Protein AF-A0A7J7KUQ4-F1 (afdb_monomer_lite)

Organism: NCBI:txid39325

Secondary structure (DSSP, 8-state):
-HHHHHHHHHHHHTS----S---HHHHHHHHHHHHHHHHT---------------------HHHHHHHHHHHHHHHHTT-TT--GGG--HHHHHHHHHHHHHTT----

Structure (mmCIF, N/CA/C/O backbone):
data_AF-A0A7J7KUQ4-F1
#
_entry.id   AF-A0A7J7KUQ4-F1
#
loop_
_atom_site.group_PDB
_atom_site.id
_atom_site.type_symbol
_atom_site.label_atom_id
_atom_site.label_alt_id
_atom_site.label_comp_id
_atom_site.label_asym_id
_atom_site.label_entity_id
_atom_site.label_seq_id
_atom_site.pdbx_PDB_ins_code
_atom_site.Cartn_x
_atom_site.Cartn_y
_atom_site.Cartn_z
_atom_site.occupancy
_atom_site.B_iso_or_equiv
_atom_site.auth_seq_id
_atom_site.auth_comp_id
_atom_site.auth_asym_id
_atom_site.auth_atom_id
_atom_site.pdbx_PDB_model_num
ATOM 1 N N . MET A 1 1 ? 1.512 36.785 20.581 1.00 55.62 1 MET A N 1
ATOM 2 C CA . MET A 1 1 ? 0.437 36.161 19.769 1.00 55.62 1 MET A CA 1
ATOM 3 C C . MET A 1 1 ? -0.108 37.073 18.660 1.00 55.62 1 MET A C 1
ATOM 5 O O . MET A 1 1 ? -0.580 36.541 17.665 1.00 55.62 1 MET A O 1
ATOM 9 N N . LEU A 1 2 ? -0.035 38.412 18.774 1.00 57.53 2 LEU A N 1
ATOM 10 C CA . LEU A 1 2 ? -0.472 39.332 17.703 1.00 57.53 2 LEU A CA 1
ATOM 11 C C . LEU A 1 2 ? 0.648 39.693 16.703 1.00 57.53 2 LEU A C 1
ATOM 13 O O . LEU A 1 2 ? 0.384 39.842 15.517 1.00 57.53 2 LEU A O 1
ATOM 17 N N . GLU A 1 3 ? 1.899 39.776 17.166 1.00 61.62 3 GLU A N 1
ATOM 18 C CA . GLU A 1 3 ? 3.062 40.134 16.330 1.00 61.62 3 GLU A CA 1
ATOM 19 C C . GLU A 1 3 ? 3.379 39.096 15.248 1.00 61.62 3 GLU A C 1
ATOM 21 O O . GLU A 1 3 ? 3.713 39.460 14.126 1.00 61.62 3 GLU A O 1
ATOM 26 N N . GLU A 1 4 ? 3.218 37.810 15.563 1.00 64.06 4 GLU A N 1
ATOM 27 C CA . GLU A 1 4 ? 3.410 36.713 14.606 1.00 64.06 4 GLU A CA 1
ATOM 28 C C . GLU A 1 4 ? 2.381 36.783 13.465 1.00 64.06 4 GLU A C 1
ATOM 30 O O . GLU A 1 4 ? 2.749 36.699 12.299 1.00 64.06 4 GLU A O 1
ATOM 35 N N . ASN A 1 5 ? 1.110 37.071 13.782 1.00 70.12 5 ASN A N 1
ATOM 36 C CA . ASN A 1 5 ? 0.073 37.296 12.768 1.00 70.12 5 ASN A CA 1
ATOM 37 C C . ASN A 1 5 ? 0.375 38.523 11.893 1.00 70.12 5 ASN A C 1
ATOM 39 O O . ASN A 1 5 ? 0.121 38.510 10.690 1.00 70.12 5 ASN A O 1
ATOM 43 N N . TYR A 1 6 ? 0.926 39.585 12.484 1.00 79.44 6 TYR A N 1
ATOM 44 C CA . TYR A 1 6 ? 1.235 40.815 11.758 1.00 79.44 6 TYR A CA 1
ATOM 45 C C . TYR A 1 6 ? 2.337 40.611 10.710 1.00 79.44 6 TYR A C 1
ATOM 47 O O . TYR A 1 6 ? 2.212 41.093 9.584 1.00 79.44 6 TYR A O 1
ATOM 55 N N . LYS A 1 7 ? 3.380 3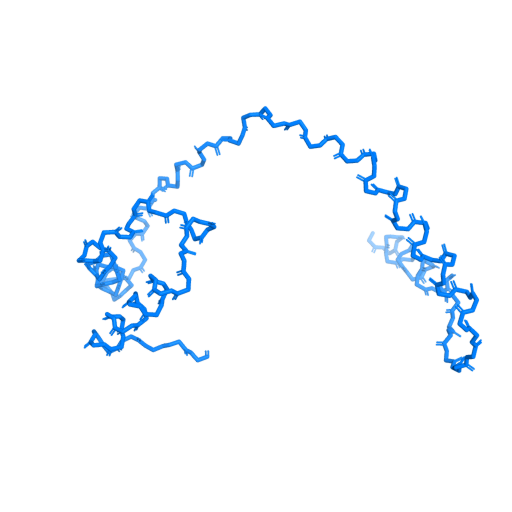9.840 11.045 1.00 73.88 7 LYS A N 1
ATOM 56 C CA . LYS A 1 7 ? 4.448 39.489 10.097 1.00 73.88 7 LYS A CA 1
ATOM 57 C C . LYS A 1 7 ? 3.907 38.696 8.912 1.00 73.88 7 LYS A C 1
ATOM 59 O O . LYS A 1 7 ? 4.208 39.042 7.776 1.00 73.88 7 LYS A O 1
ATOM 64 N N . THR A 1 8 ? 3.054 37.701 9.161 1.00 77.81 8 THR A N 1
ATOM 65 C CA . THR A 1 8 ? 2.428 36.903 8.096 1.00 77.81 8 THR A CA 1
ATOM 66 C C . THR A 1 8 ? 1.617 37.773 7.134 1.00 77.81 8 THR A C 1
ATOM 68 O O . THR A 1 8 ? 1.745 37.635 5.920 1.00 77.81 8 THR A O 1
ATOM 71 N N . VAL A 1 9 ? 0.825 38.714 7.656 1.00 77.38 9 VAL A N 1
ATOM 72 C CA . VAL A 1 9 ? 0.025 39.638 6.832 1.00 77.38 9 VAL A CA 1
ATOM 73 C C . VAL A 1 9 ? 0.913 40.576 6.011 1.00 77.38 9 VAL A C 1
ATOM 75 O O . VAL A 1 9 ? 0.628 40.812 4.837 1.00 77.38 9 VAL A O 1
ATOM 78 N N . GLN A 1 10 ? 2.012 41.062 6.591 1.00 73.81 10 GLN A N 1
ATOM 79 C CA . GLN A 1 10 ? 2.966 41.915 5.885 1.00 73.81 10 GLN A CA 1
ATOM 80 C C . GLN A 1 10 ? 3.662 41.165 4.736 1.00 73.81 10 GLN A C 1
ATOM 82 O O . GLN A 1 10 ? 3.807 41.722 3.649 1.00 73.81 10 GLN A O 1
ATOM 87 N N . THR A 1 11 ? 4.025 39.892 4.931 1.00 69.00 11 THR A N 1
ATOM 88 C CA . THR A 1 11 ? 4.594 39.044 3.868 1.00 69.00 11 THR A CA 1
ATOM 89 C C . THR A 1 11 ? 3.604 38.817 2.727 1.00 69.00 11 THR A C 1
ATOM 91 O O . THR A 1 11 ? 3.993 38.889 1.566 1.00 69.00 11 THR A O 1
ATOM 94 N N . LEU A 1 12 ? 2.324 38.597 3.040 1.00 71.00 12 LEU A N 1
ATOM 95 C CA . LEU A 1 12 ? 1.275 38.389 2.035 1.00 71.00 12 LEU A CA 1
ATOM 96 C C . LEU A 1 12 ? 0.975 39.656 1.221 1.00 71.00 12 LEU A C 1
ATOM 98 O O . LEU A 1 12 ? 0.661 39.569 0.041 1.00 71.00 12 LEU A O 1
ATOM 102 N N . GLN A 1 13 ? 1.081 40.837 1.831 1.00 68.19 13 GLN A N 1
ATOM 103 C CA . GLN A 1 13 ? 0.817 42.119 1.16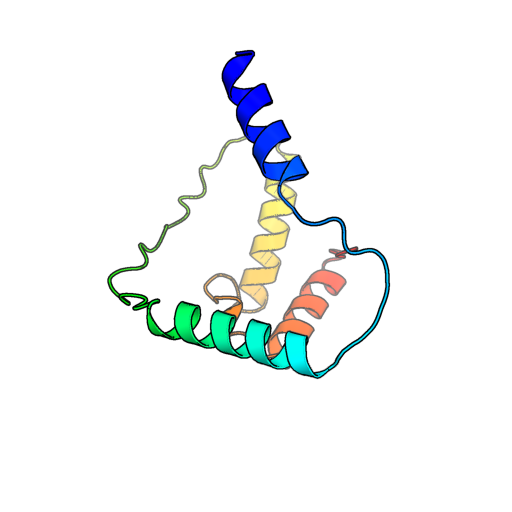4 1.00 68.19 13 GLN A CA 1
ATOM 104 C C . GLN A 1 13 ? 1.976 42.613 0.293 1.00 68.19 13 GLN A C 1
ATOM 106 O O . GLN A 1 13 ? 1.756 43.414 -0.611 1.00 68.19 13 GLN A O 1
ATOM 111 N N . LEU A 1 14 ? 3.199 42.144 0.554 1.00 58.88 14 LEU A N 1
ATOM 112 C CA . LEU A 1 14 ? 4.372 42.414 -0.282 1.00 58.88 14 LEU A CA 1
ATOM 113 C C . LEU A 1 14 ? 4.424 41.531 -1.537 1.00 58.88 14 LEU A C 1
ATOM 115 O O . LEU A 1 14 ? 5.267 41.766 -2.399 1.00 58.88 14 LEU A O 1
ATOM 119 N N . GLN A 1 15 ? 3.535 40.540 -1.662 1.00 58.25 15 GLN A N 1
ATOM 120 C CA . GLN A 1 15 ? 3.384 39.799 -2.908 1.00 58.25 15 GLN A CA 1
ATOM 121 C C . GLN A 1 15 ? 2.678 40.707 -3.923 1.00 58.25 15 GLN A C 1
ATOM 123 O O . GLN A 1 15 ? 1.550 41.137 -3.664 1.00 58.25 15 GLN A O 1
ATOM 128 N N . PRO A 1 16 ? 3.313 41.045 -5.059 1.00 48.41 16 PRO A N 1
ATOM 129 C CA . PRO A 1 16 ? 2.656 41.834 -6.080 1.00 48.41 16 PRO A CA 1
ATOM 130 C C . PRO A 1 16 ? 1.441 41.050 -6.571 1.00 48.41 16 PRO A C 1
ATOM 132 O O . PRO A 1 16 ? 1.543 39.956 -7.119 1.00 48.41 16 PRO A O 1
ATOM 135 N N . SER A 1 17 ? 0.266 41.621 -6.332 1.00 53.34 17 SER A N 1
ATOM 136 C CA . SER A 1 17 ? -1.004 41.172 -6.876 1.00 53.34 17 SER A CA 1
ATOM 137 C C . SER A 1 17 ? -0.954 41.261 -8.401 1.00 53.34 17 SER A C 1
ATOM 139 O O . SER A 1 17 ? -1.294 42.296 -8.972 1.00 53.34 17 SER A O 1
ATOM 141 N N . GLN A 1 18 ? -0.526 40.191 -9.062 1.00 42.78 18 GLN A N 1
ATOM 142 C CA . GLN A 1 18 ? -0.613 40.057 -10.511 1.00 42.78 18 GLN A CA 1
ATOM 143 C C . GLN A 1 18 ? -1.867 39.268 -10.866 1.00 42.78 18 GLN A C 1
ATOM 145 O O . GLN A 1 18 ? -1.872 38.066 -11.107 1.00 42.78 18 GLN A O 1
ATOM 150 N N . ASN A 1 19 ? -2.971 40.009 -10.887 1.00 51.72 19 ASN A N 1
ATOM 151 C CA . ASN A 1 19 ? -3.945 39.799 -11.939 1.00 51.72 19 ASN A CA 1
ATOM 152 C C . ASN A 1 19 ? -3.381 40.451 -13.217 1.00 51.72 19 ASN A C 1
ATOM 154 O O . ASN A 1 19 ? -2.725 41.488 -13.130 1.00 51.72 19 ASN A O 1
ATOM 158 N N . VAL A 1 20 ? -3.743 39.887 -14.370 1.00 40.31 20 VAL A N 1
ATOM 159 C CA . VAL A 1 20 ? -3.478 40.329 -15.753 1.00 40.31 20 VAL A CA 1
ATOM 160 C C . VAL A 1 20 ? -2.201 39.778 -16.422 1.00 40.31 20 VAL A C 1
ATOM 162 O O . VAL A 1 20 ? -1.095 40.267 -16.251 1.00 40.31 20 VAL A O 1
ATOM 165 N N . ILE A 1 21 ? -2.452 38.760 -17.251 1.00 52.38 21 ILE A N 1
ATOM 166 C CA . ILE A 1 21 ? -1.769 38.324 -18.482 1.00 52.38 21 ILE A CA 1
ATOM 167 C C . ILE A 1 21 ? -0.838 39.391 -19.093 1.00 52.38 21 ILE A C 1
ATOM 169 O O . ILE A 1 21 ? -1.327 40.478 -19.400 1.00 52.38 21 ILE A O 1
ATOM 173 N N . SER A 1 22 ? 0.426 39.036 -19.374 1.00 51.53 22 SER A N 1
ATOM 174 C CA . SER A 1 22 ? 1.194 39.264 -20.631 1.00 51.53 22 SER A CA 1
ATOM 175 C C . SER A 1 22 ? 2.705 39.289 -20.350 1.00 51.53 22 SER A C 1
ATOM 177 O O . SER A 1 22 ? 3.150 40.189 -19.654 1.00 51.53 22 SER A O 1
ATOM 179 N N . ASP A 1 23 ? 3.439 38.309 -20.894 1.00 47.62 23 ASP A N 1
ATOM 180 C CA . ASP A 1 23 ? 4.793 38.399 -21.491 1.00 47.62 23 ASP A CA 1
ATOM 181 C C . ASP A 1 23 ? 5.610 37.110 -21.253 1.00 47.62 23 ASP A C 1
ATOM 183 O O . ASP A 1 23 ? 6.127 36.843 -20.172 1.00 47.62 23 ASP A O 1
ATOM 187 N N . ASP A 1 24 ? 5.760 36.305 -22.315 1.00 55.81 24 ASP A N 1
ATOM 188 C CA . ASP A 1 24 ? 6.548 35.053 -22.362 1.00 55.81 24 ASP A CA 1
ATOM 189 C C . ASP A 1 24 ? 8.025 35.232 -21.946 1.00 55.81 24 ASP A C 1
ATOM 191 O O . ASP A 1 24 ? 8.715 34.261 -21.634 1.00 55.81 24 ASP A O 1
ATOM 195 N N . ALA A 1 25 ? 8.529 36.469 -21.943 1.00 56.91 25 ALA A N 1
ATOM 196 C CA . ALA A 1 25 ? 9.903 36.786 -21.571 1.00 56.91 25 ALA A CA 1
ATOM 197 C C . ALA A 1 25 ? 10.157 36.683 -20.055 1.00 56.91 25 ALA A C 1
ATOM 199 O O . ALA A 1 25 ? 11.259 36.302 -19.656 1.00 56.91 25 ALA A O 1
ATOM 200 N N . ASP A 1 26 ? 9.148 36.951 -19.221 1.00 55.91 26 ASP A N 1
ATOM 201 C CA . ASP A 1 26 ? 9.297 36.930 -17.760 1.00 55.91 26 ASP A CA 1
ATOM 202 C C . ASP A 1 26 ? 9.210 35.504 -17.192 1.00 55.91 26 ASP A C 1
ATOM 204 O O . ASP A 1 26 ? 9.909 35.165 -16.236 1.00 55.91 26 ASP A O 1
ATOM 208 N N . MET A 1 27 ? 8.461 34.613 -17.854 1.00 61.28 27 MET A N 1
ATOM 209 C CA . MET A 1 27 ? 8.377 33.200 -17.465 1.00 61.28 27 MET A CA 1
ATOM 210 C C . MET A 1 27 ? 9.721 32.472 -17.668 1.00 61.28 27 MET A C 1
ATOM 212 O O . MET A 1 27 ? 10.092 31.601 -16.882 1.00 61.28 27 MET A O 1
ATOM 216 N N . ALA A 1 28 ? 10.498 32.856 -18.688 1.00 59.62 28 ALA A N 1
ATOM 217 C CA . ALA A 1 28 ? 11.823 32.288 -18.939 1.00 59.62 28 ALA A CA 1
ATOM 218 C C . ALA A 1 28 ? 12.850 32.682 -17.860 1.00 59.62 28 ALA A C 1
ATOM 220 O O . ALA A 1 28 ? 13.691 31.861 -17.485 1.00 59.62 28 ALA A O 1
ATOM 221 N N . ALA A 1 29 ? 12.766 33.909 -17.336 1.00 62.50 29 ALA A N 1
ATOM 222 C CA . ALA A 1 29 ? 13.619 34.368 -16.240 1.00 62.50 29 ALA A CA 1
ATOM 223 C C . ALA A 1 29 ? 13.274 33.665 -14.915 1.00 62.50 29 ALA A C 1
ATOM 225 O O . ALA A 1 29 ? 14.173 33.306 -14.153 1.00 62.50 29 ALA A O 1
ATOM 226 N N . GLU A 1 30 ? 11.990 33.392 -14.671 1.00 60.47 30 GLU A N 1
ATOM 227 C CA . GLU A 1 30 ? 11.531 32.657 -13.487 1.00 60.47 30 GLU A CA 1
ATOM 228 C C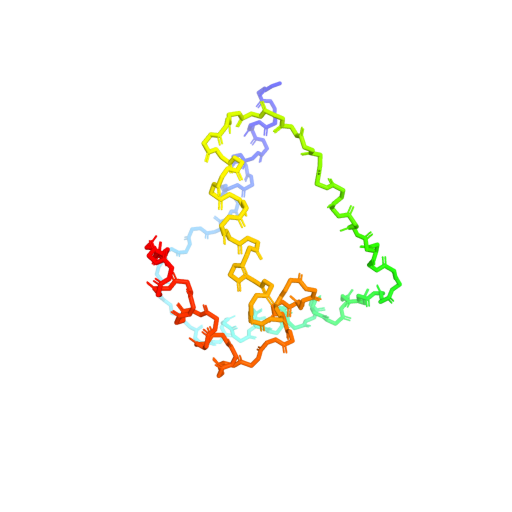 . GLU A 1 30 ? 11.916 31.163 -13.539 1.00 60.47 30 GLU A C 1
ATOM 230 O O . GLU A 1 30 ? 12.377 30.605 -12.542 1.00 60.47 30 GLU A O 1
ATOM 235 N N . ILE A 1 31 ? 11.846 30.523 -14.715 1.00 64.06 31 ILE A N 1
ATOM 236 C CA . ILE A 1 31 ? 12.322 29.139 -14.917 1.00 64.06 31 ILE A CA 1
ATOM 237 C C . ILE A 1 31 ? 13.844 29.036 -14.727 1.00 64.06 31 ILE A C 1
ATOM 239 O O . ILE A 1 31 ? 14.322 28.068 -14.132 1.00 64.06 31 ILE A O 1
ATOM 243 N N . ALA A 1 32 ? 14.612 30.026 -15.193 1.00 66.88 32 ALA A N 1
ATOM 244 C CA . ALA A 1 32 ? 16.060 30.059 -14.991 1.00 66.88 32 ALA A CA 1
ATOM 245 C C . ALA A 1 32 ? 16.432 30.197 -13.501 1.00 66.88 32 ALA A C 1
ATOM 247 O O . ALA A 1 32 ? 17.328 29.496 -13.031 1.00 66.88 32 ALA A O 1
ATOM 248 N N . ALA A 1 33 ? 15.696 31.018 -12.744 1.00 65.31 33 ALA A N 1
ATOM 249 C CA . ALA A 1 33 ? 15.885 31.161 -11.298 1.00 65.31 33 ALA A CA 1
ATOM 250 C C . ALA A 1 33 ? 15.549 29.872 -10.520 1.00 65.31 33 ALA A C 1
ATOM 252 O O . ALA A 1 33 ? 16.218 29.543 -9.541 1.00 65.31 33 ALA A O 1
ATOM 253 N N . LEU A 1 34 ? 14.554 29.097 -10.969 1.00 61.31 34 LEU A N 1
ATOM 254 C CA . LEU A 1 34 ? 14.254 27.778 -10.395 1.00 61.31 34 LEU A CA 1
ATOM 255 C C . LEU A 1 34 ? 15.356 26.740 -10.687 1.00 61.31 34 LEU A C 1
ATOM 257 O O . LEU A 1 34 ? 15.577 25.844 -9.871 1.00 61.31 34 LEU A O 1
ATOM 261 N N . GLY A 1 35 ? 16.067 26.875 -11.812 1.00 61.00 35 GLY A N 1
ATOM 262 C CA . GLY A 1 35 ? 17.209 26.029 -12.174 1.00 61.00 35 GLY A CA 1
ATOM 263 C C . GLY A 1 35 ? 18.412 26.189 -11.239 1.00 61.00 35 GLY A C 1
ATOM 264 O O . GLY A 1 35 ? 18.987 25.185 -10.825 1.00 61.00 35 GLY A O 1
ATOM 265 N N . GLU A 1 36 ? 18.740 27.420 -10.832 1.00 60.91 36 GLU A N 1
ATOM 266 C CA . GLU A 1 36 ? 19.829 27.685 -9.869 1.00 60.91 36 GLU A CA 1
ATOM 267 C C . GLU A 1 36 ? 19.532 27.129 -8.464 1.00 60.91 36 GLU A C 1
ATOM 269 O O . GLU A 1 36 ? 20.439 26.682 -7.763 1.00 60.91 36 GLU A O 1
ATOM 274 N N . ILE A 1 37 ? 18.263 27.099 -8.042 1.00 59.91 37 ILE A N 1
ATOM 275 C CA . ILE A 1 37 ? 17.876 26.528 -6.738 1.00 59.91 37 ILE A CA 1
ATOM 276 C C . ILE A 1 37 ? 18.053 24.999 -6.729 1.00 59.91 37 ILE A C 1
ATOM 278 O O . ILE A 1 37 ? 18.348 24.422 -5.681 1.00 59.91 37 ILE A O 1
ATOM 282 N N . MET A 1 38 ? 17.909 24.338 -7.882 1.00 55.78 38 MET A N 1
ATOM 283 C CA . MET A 1 38 ? 18.064 22.886 -8.005 1.00 55.78 38 MET A CA 1
ATOM 284 C C . MET A 1 38 ? 19.532 22.436 -7.955 1.00 55.78 38 MET A C 1
ATOM 286 O O . MET A 1 38 ? 19.804 21.339 -7.475 1.00 55.78 38 MET A O 1
ATOM 290 N N . GLU A 1 39 ? 20.471 23.270 -8.409 1.00 56.28 39 GLU A N 1
ATOM 291 C CA . GLU A 1 39 ? 21.907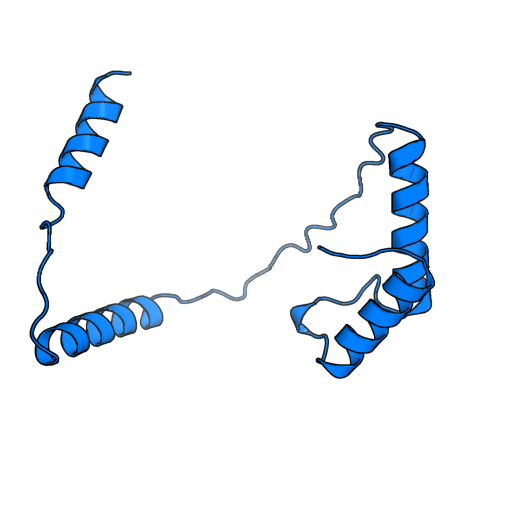 22.946 -8.424 1.00 56.28 39 GLU A CA 1
ATOM 292 C C . GLU A 1 39 ? 22.549 23.000 -7.024 1.00 56.28 39 GLU A C 1
ATOM 294 O O . GLU A 1 39 ? 23.523 22.302 -6.768 1.00 56.28 39 GLU A O 1
ATOM 299 N N . ASN A 1 40 ? 21.954 23.738 -6.080 1.00 53.97 40 ASN A N 1
ATOM 300 C CA . ASN A 1 40 ? 22.427 23.825 -4.690 1.00 53.97 40 ASN A CA 1
ATOM 301 C C . ASN A 1 40 ? 21.786 22.792 -3.748 1.00 53.97 40 ASN A C 1
ATOM 303 O O . ASN A 1 40 ? 22.017 22.829 -2.537 1.00 53.97 40 ASN A O 1
ATOM 307 N N . LEU A 1 41 ? 20.964 21.884 -4.278 1.00 54.91 41 LEU A N 1
ATOM 308 C CA . LEU A 1 41 ? 20.407 20.773 -3.520 1.00 54.91 41 LEU A CA 1
ATOM 309 C C . LEU A 1 41 ? 21.330 19.557 -3.678 1.00 54.91 41 LEU A C 1
ATOM 311 O O . LEU A 1 41 ? 20.961 18.555 -4.291 1.00 54.91 41 LEU A O 1
ATOM 315 N N . ASP A 1 42 ? 22.537 19.662 -3.114 1.00 58.25 42 ASP A N 1
ATOM 316 C CA . ASP A 1 42 ? 23.356 18.499 -2.763 1.00 58.25 42 ASP A CA 1
ATOM 317 C C . ASP A 1 42 ? 22.552 17.679 -1.744 1.00 58.25 42 ASP A C 1
ATOM 319 O O . ASP A 1 42 ? 22.626 17.869 -0.528 1.00 58.25 42 ASP A O 1
ATOM 323 N N . ILE A 1 43 ? 21.681 16.813 -2.265 1.00 61.38 43 ILE A N 1
ATOM 324 C CA . ILE A 1 43 ? 21.043 15.749 -1.503 1.00 61.38 43 ILE A CA 1
ATOM 325 C C . ILE A 1 43 ? 22.164 14.761 -1.210 1.00 61.38 43 ILE A C 1
ATOM 327 O O . ILE A 1 43 ? 22.433 13.855 -1.997 1.00 61.38 43 ILE A O 1
ATOM 331 N N . ASP A 1 44 ? 22.836 15.007 -0.092 1.00 53.47 44 ASP A N 1
ATOM 332 C CA . ASP A 1 44 ? 23.739 14.071 0.552 1.00 53.47 44 ASP A CA 1
ATOM 333 C C . ASP A 1 44 ? 22.965 12.760 0.761 1.00 53.47 44 ASP A C 1
ATOM 335 O O . ASP A 1 44 ? 22.009 12.692 1.539 1.00 53.47 44 ASP A O 1
ATOM 339 N N . ASP A 1 45 ? 23.303 11.740 -0.030 1.00 60.50 45 ASP A N 1
ATOM 340 C CA . ASP A 1 45 ? 22.724 10.389 0.009 1.00 60.50 45 ASP A CA 1
ATOM 341 C C . ASP A 1 45 ? 23.322 9.595 1.183 1.00 60.50 45 ASP A C 1
ATOM 343 O O . ASP A 1 45 ? 23.676 8.424 1.064 1.00 60.50 45 ASP A O 1
ATOM 347 N N . GLU A 1 46 ? 23.475 10.255 2.328 1.00 60.00 46 GLU A N 1
ATOM 348 C CA . GLU A 1 46 ? 23.957 9.667 3.569 1.00 60.00 46 GLU A CA 1
ATOM 349 C C . GLU A 1 46 ? 22.729 9.347 4.430 1.00 60.00 46 GLU A C 1
ATOM 351 O O . GLU A 1 46 ? 22.038 10.216 4.961 1.00 60.00 46 GLU A O 1
ATOM 356 N N . GLU A 1 47 ? 22.436 8.048 4.491 1.00 60.31 47 GLU A N 1
ATOM 357 C CA . GLU A 1 47 ? 21.565 7.406 5.474 1.00 60.31 47 GLU A CA 1
ATOM 358 C C . GLU A 1 47 ? 20.153 7.992 5.576 1.00 60.31 47 GLU A C 1
ATOM 360 O O . GLU A 1 47 ? 19.740 8.606 6.560 1.00 60.31 47 GLU A O 1
ATOM 365 N N . ARG A 1 48 ? 19.312 7.633 4.596 1.00 59.81 48 ARG A N 1
ATOM 366 C CA . ARG A 1 48 ? 17.898 7.439 4.924 1.00 59.81 48 ARG A CA 1
ATOM 367 C C . ARG A 1 48 ? 17.826 6.324 5.951 1.00 59.81 48 ARG A C 1
ATOM 369 O O . ARG A 1 48 ? 17.825 5.149 5.569 1.00 59.81 48 ARG A O 1
ATOM 376 N N . ASP A 1 49 ? 17.748 6.720 7.217 1.00 53.94 49 ASP A N 1
ATOM 377 C CA . ASP A 1 49 ? 17.238 5.898 8.298 1.00 53.94 49 ASP A CA 1
ATOM 378 C C . ASP A 1 49 ? 16.107 5.057 7.712 1.00 53.94 49 ASP A C 1
ATOM 380 O O . ASP A 1 49 ? 15.086 5.569 7.229 1.00 53.94 49 ASP A O 1
ATOM 384 N N . ASN A 1 50 ? 16.329 3.743 7.678 1.00 57.91 50 ASN A N 1
ATOM 385 C CA . ASN A 1 50 ? 15.227 2.811 7.672 1.00 57.91 50 ASN A CA 1
ATOM 386 C C . ASN A 1 50 ? 14.458 3.161 8.940 1.00 57.91 50 ASN A C 1
ATOM 388 O O . ASN A 1 50 ? 14.765 2.646 10.011 1.00 57.91 50 ASN A O 1
ATOM 392 N N . VAL A 1 51 ? 13.486 4.065 8.815 1.00 57.47 51 VAL A N 1
ATOM 393 C CA . VAL A 1 51 ? 12.372 4.153 9.740 1.00 57.47 51 VAL A CA 1
ATOM 394 C C . VAL A 1 51 ? 11.664 2.822 9.551 1.00 57.47 51 VAL A C 1
ATOM 396 O O . VAL A 1 51 ? 10.741 2.682 8.746 1.00 57.47 51 VAL A O 1
ATOM 399 N N . ASP A 1 52 ? 12.221 1.809 10.210 1.00 55.75 52 ASP A N 1
ATOM 400 C CA . ASP A 1 52 ? 11.520 0.630 10.639 1.00 55.75 52 ASP A CA 1
ATOM 401 C C . ASP A 1 52 ? 10.337 1.203 11.400 1.00 55.75 52 ASP A C 1
ATOM 403 O O . ASP A 1 52 ? 10.457 1.689 12.524 1.00 55.75 52 ASP A O 1
ATOM 407 N N . MET A 1 53 ? 9.222 1.347 10.686 1.00 56.97 53 MET A N 1
ATOM 408 C CA . MET A 1 53 ? 7.955 1.669 11.300 1.00 56.97 53 MET A CA 1
ATOM 409 C C . MET A 1 53 ? 7.634 0.438 12.131 1.00 56.97 53 MET A C 1
ATOM 411 O O . MET A 1 53 ? 6.908 -0.442 11.665 1.00 56.97 53 MET A O 1
ATOM 415 N N . GLU A 1 54 ? 8.217 0.364 13.332 1.00 56.59 54 GLU A N 1
ATOM 416 C CA . GLU A 1 54 ? 7.753 -0.505 14.393 1.00 56.59 54 GLU A CA 1
ATOM 417 C C . GLU A 1 54 ? 6.269 -0.204 14.494 1.00 56.59 54 GLU A C 1
ATOM 419 O O . GLU A 1 54 ? 5.838 0.885 14.884 1.00 56.59 54 GLU A O 1
ATOM 424 N N . VAL A 1 55 ? 5.477 -1.133 13.969 1.00 62.88 55 VAL A N 1
ATOM 425 C CA . VAL A 1 55 ? 4.037 -0.993 13.932 1.00 62.88 55 VAL A CA 1
ATOM 426 C C . VAL A 1 55 ? 3.615 -1.177 15.376 1.00 62.88 55 VAL A C 1
ATOM 428 O O . VAL A 1 55 ? 3.350 -2.303 15.793 1.00 62.88 55 VAL A O 1
ATOM 431 N N . GLU A 1 56 ? 3.621 -0.092 16.153 1.00 54.84 56 GLU A N 1
ATOM 432 C CA . GLU A 1 56 ? 3.044 -0.097 17.484 1.00 54.84 56 GLU A CA 1
ATOM 433 C C . GLU A 1 56 ? 1.632 -0.651 17.316 1.00 54.84 56 GLU A C 1
ATOM 435 O O . GLU A 1 56 ? 0.780 -0.069 16.631 1.00 54.84 56 GLU A O 1
ATOM 440 N N . ASP A 1 57 ? 1.414 -1.841 17.876 1.00 56.59 57 ASP A N 1
ATOM 441 C CA . ASP A 1 57 ? 0.120 -2.506 17.939 1.00 56.59 57 ASP A CA 1
ATOM 442 C C . ASP A 1 57 ? -0.720 -1.754 18.976 1.00 56.59 57 ASP A C 1
ATOM 444 O O . ASP A 1 57 ? -1.070 -2.247 20.048 1.00 56.59 57 ASP A O 1
ATOM 448 N N . THR A 1 58 ? -0.977 -0.477 18.684 1.00 54.22 58 THR A N 1
ATOM 449 C CA . THR A 1 58 ? -1.954 0.330 19.385 1.00 54.22 58 THR A CA 1
ATOM 450 C C . THR A 1 58 ? -3.286 -0.329 19.081 1.00 54.22 58 THR A C 1
ATOM 452 O O . THR A 1 58 ? -3.834 -0.252 17.981 1.00 54.22 58 THR A O 1
ATOM 455 N N . ASN A 1 59 ? -3.746 -1.089 20.070 1.00 52.25 59 ASN A N 1
ATOM 456 C CA . ASN A 1 59 ? -5.004 -1.817 20.145 1.00 52.25 59 ASN A CA 1
ATOM 457 C C . ASN A 1 59 ? -6.212 -0.854 20.099 1.00 52.25 59 ASN A C 1
ATOM 459 O O . ASN A 1 59 ? -7.080 -0.849 20.970 1.00 52.25 59 ASN A O 1
ATOM 463 N N . GLU A 1 60 ? -6.268 0.010 19.090 1.00 53.62 60 GLU A N 1
ATOM 464 C CA . GLU A 1 60 ? -7.354 0.935 18.824 1.00 53.62 60 GLU A CA 1
ATOM 465 C C . GLU A 1 60 ? -8.355 0.274 17.877 1.00 53.62 60 GLU A C 1
ATOM 467 O O . GLU A 1 60 ? -8.437 0.553 16.680 1.00 53.62 60 GLU A O 1
ATOM 472 N N . GLY A 1 61 ? -9.154 -0.619 18.455 1.00 52.03 61 GLY A N 1
ATOM 473 C CA . GLY A 1 61 ? -10.358 -1.148 17.831 1.00 52.03 61 GLY A CA 1
ATOM 474 C C . GLY A 1 61 ? -10.117 -2.421 17.028 1.00 52.03 61 GLY A C 1
ATOM 475 O O . GLY A 1 61 ? -9.542 -2.412 15.942 1.00 52.03 61 GLY A O 1
ATOM 476 N N . LEU A 1 62 ? -10.684 -3.519 17.527 1.00 53.66 62 LEU A N 1
ATOM 477 C CA . LEU A 1 62 ? -10.732 -4.841 16.892 1.00 53.66 62 LEU A CA 1
ATOM 478 C C . LEU A 1 62 ? -11.092 -4.788 15.388 1.00 53.66 62 LEU A C 1
ATOM 480 O O . LEU A 1 62 ? -10.564 -5.567 14.604 1.00 53.66 62 LEU A O 1
ATOM 484 N N . GLY A 1 63 ? -11.918 -3.824 14.958 1.00 58.47 63 GLY A N 1
ATOM 485 C CA . GLY A 1 63 ? -12.266 -3.616 13.545 1.00 58.47 63 GLY A CA 1
ATOM 486 C C . GLY A 1 63 ? -11.139 -3.050 12.666 1.00 58.47 63 GLY A C 1
ATOM 487 O O . GLY A 1 63 ? -11.027 -3.444 11.505 1.00 58.47 63 GLY A O 1
ATOM 488 N N . LYS A 1 64 ? -10.267 -2.179 13.199 1.00 61.97 64 LYS A N 1
ATOM 489 C CA . LYS A 1 64 ? -9.083 -1.689 12.466 1.00 61.97 64 LYS A CA 1
ATOM 490 C C . LYS A 1 64 ? -8.026 -2.787 12.344 1.00 61.97 64 LYS A C 1
ATOM 492 O O . LYS A 1 64 ? -7.371 -2.879 11.309 1.00 61.97 64 LYS A O 1
ATOM 497 N N . SER A 1 65 ? -7.907 -3.653 13.355 1.00 77.62 65 SER A N 1
ATOM 498 C CA . SER A 1 65 ? -6.977 -4.791 13.340 1.00 77.62 65 SER A CA 1
ATOM 499 C C . SER A 1 65 ? -7.341 -5.820 12.263 1.00 77.62 65 SER A C 1
ATOM 501 O O . SER A 1 65 ? -6.479 -6.206 11.478 1.00 77.62 65 SER A O 1
ATOM 503 N N . GLU A 1 66 ? -8.616 -6.208 12.136 1.00 85.94 66 GLU A N 1
ATOM 504 C CA . GLU A 1 66 ? -9.045 -7.167 11.100 1.00 85.94 66 GLU A CA 1
ATOM 505 C C . GLU A 1 66 ? -8.898 -6.605 9.678 1.00 85.94 66 GLU A C 1
ATOM 507 O O . GLU A 1 66 ? -8.416 -7.293 8.775 1.00 85.94 66 GLU A O 1
ATOM 512 N N . PHE A 1 67 ? -9.234 -5.328 9.474 1.00 90.19 67 PHE A N 1
ATOM 513 C CA . PHE A 1 67 ? -9.018 -4.668 8.186 1.00 90.19 67 PHE A CA 1
ATOM 514 C C . PHE A 1 67 ? -7.525 -4.562 7.839 1.00 90.19 67 PHE A C 1
ATOM 516 O O . PHE A 1 67 ? -7.124 -4.878 6.718 1.00 90.19 67 PHE A O 1
ATOM 523 N N . LYS A 1 68 ? -6.681 -4.212 8.819 1.00 91.44 68 LYS A N 1
ATOM 524 C CA . LYS A 1 68 ? -5.218 -4.192 8.673 1.00 91.44 68 LYS A CA 1
ATOM 525 C C . LYS A 1 68 ? -4.671 -5.575 8.316 1.00 91.44 68 LYS A C 1
ATOM 527 O O . LYS A 1 68 ? -3.897 -5.688 7.369 1.00 91.44 68 LYS A O 1
ATOM 532 N N . LYS A 1 69 ? -5.110 -6.636 9.002 1.00 91.94 69 LYS A N 1
ATOM 533 C CA . LYS A 1 69 ? -4.732 -8.024 8.676 1.00 91.94 69 LYS A CA 1
ATOM 534 C C . LYS A 1 69 ? -5.121 -8.393 7.248 1.00 91.94 69 LYS A C 1
ATOM 536 O O . LYS A 1 69 ? -4.323 -9.015 6.551 1.00 91.94 69 LYS A O 1
ATOM 541 N N . LYS A 1 70 ? -6.306 -7.976 6.793 1.00 93.88 70 LYS A N 1
ATOM 542 C CA . LYS A 1 70 ? -6.763 -8.201 5.417 1.00 93.88 70 LYS A CA 1
ATOM 543 C C . LYS A 1 70 ? -5.865 -7.499 4.395 1.00 93.88 70 LYS A C 1
ATOM 545 O O . LYS A 1 70 ? -5.442 -8.140 3.438 1.00 93.88 70 LYS A O 1
ATOM 550 N N . ILE A 1 71 ? -5.519 -6.230 4.620 1.00 93.62 71 ILE A N 1
ATOM 551 C CA . ILE A 1 71 ? -4.588 -5.484 3.754 1.00 93.62 71 ILE A CA 1
ATOM 552 C C . ILE A 1 71 ? -3.219 -6.169 3.707 1.00 93.62 71 ILE A C 1
ATOM 554 O O . ILE A 1 71 ? -2.696 -6.418 2.623 1.00 93.62 71 ILE A O 1
ATOM 558 N N . ILE A 1 72 ? -2.656 -6.514 4.869 1.00 93.38 72 ILE A N 1
ATOM 559 C CA . ILE A 1 72 ? -1.358 -7.200 4.953 1.00 93.38 72 ILE A CA 1
ATOM 560 C C . ILE A 1 72 ? -1.419 -8.556 4.237 1.00 93.38 72 ILE A C 1
ATOM 562 O O . ILE A 1 72 ? -0.482 -8.917 3.533 1.00 93.38 72 ILE A O 1
ATOM 566 N N . GLY A 1 73 ? -2.528 -9.289 4.356 1.00 94.88 73 GLY A N 1
ATOM 567 C CA . GLY A 1 73 ? -2.748 -10.543 3.634 1.00 94.88 73 GLY A CA 1
ATOM 568 C C . GLY A 1 73 ? -2.684 -10.373 2.114 1.00 94.88 73 GLY A C 1
ATOM 569 O O . GLY A 1 73 ? -1.982 -11.131 1.446 1.00 94.88 73 GLY A O 1
ATOM 570 N N . VAL A 1 74 ? -3.342 -9.341 1.578 1.00 95.44 74 VAL A N 1
ATOM 571 C CA . VAL A 1 74 ? -3.304 -9.015 0.141 1.00 95.44 74 VAL A CA 1
ATOM 572 C C . VAL A 1 74 ? -1.887 -8.638 -0.307 1.00 95.44 74 VAL A C 1
ATOM 574 O O . VAL A 1 74 ? -1.407 -9.125 -1.333 1.00 95.44 74 VAL A O 1
ATOM 577 N N . LEU A 1 75 ? -1.176 -7.826 0.482 1.00 94.75 75 LEU A N 1
ATOM 578 C CA . LEU A 1 75 ? 0.207 -7.439 0.184 1.00 94.75 75 LEU A CA 1
ATOM 579 C C . LEU A 1 75 ? 1.167 -8.635 0.208 1.00 94.75 75 LEU A C 1
ATOM 581 O O . LEU A 1 75 ? 2.052 -8.719 -0.642 1.00 94.75 75 LEU A O 1
ATOM 585 N N . LYS A 1 76 ? 0.975 -9.582 1.133 1.00 94.25 76 LYS A N 1
ATOM 586 C CA . LYS A 1 76 ? 1.751 -10.829 1.205 1.00 94.25 76 LYS A CA 1
ATOM 587 C C . LYS A 1 76 ? 1.489 -11.738 0.010 1.00 94.25 76 LYS A C 1
ATOM 589 O O . LYS A 1 76 ? 2.436 -12.267 -0.563 1.00 94.25 76 LYS A O 1
ATOM 594 N N . GLN A 1 77 ? 0.229 -11.883 -0.402 1.00 92.38 77 GLN A N 1
ATOM 595 C CA . GLN A 1 77 ? -0.149 -12.692 -1.566 1.00 92.38 77 GLN A CA 1
ATOM 596 C C . GLN A 1 77 ? 0.529 -12.209 -2.857 1.00 92.38 77 GLN A C 1
ATOM 598 O O . GLN A 1 77 ? 0.914 -13.025 -3.692 1.00 92.38 77 GLN A O 1
ATOM 603 N N . GLY A 1 78 ? 0.679 -10.893 -3.020 1.00 88.38 78 GLY A N 1
ATOM 604 C CA . GLY A 1 78 ? 1.339 -10.302 -4.184 1.00 88.38 78 GLY A CA 1
ATOM 605 C C . GLY A 1 78 ? 2.856 -10.114 -4.055 1.00 88.38 78 GLY A C 1
ATOM 606 O O . GLY A 1 78 ? 3.457 -9.567 -4.977 1.00 88.38 78 GLY A O 1
ATOM 607 N N . ASP A 1 79 ? 3.478 -10.536 -2.946 1.00 92.75 79 ASP A N 1
ATOM 608 C CA . ASP A 1 79 ? 4.890 -10.256 -2.632 1.00 92.75 79 ASP A CA 1
ATOM 609 C C . ASP A 1 79 ? 5.215 -8.746 -2.698 1.00 92.75 79 ASP A C 1
ATOM 611 O O . ASP A 1 79 ? 6.175 -8.305 -3.332 1.00 92.75 79 ASP A O 1
ATOM 615 N N . PHE A 1 80 ? 4.356 -7.922 -2.093 1.00 93.69 80 PHE A N 1
ATOM 616 C CA . PHE A 1 80 ? 4.474 -6.460 -2.072 1.00 93.69 80 PHE A CA 1
ATOM 617 C C . PHE A 1 80 ? 4.754 -5.883 -0.682 1.00 93.69 80 PHE A C 1
ATOM 619 O O . PHE A 1 80 ? 5.068 -4.702 -0.586 1.00 93.69 80 PHE A O 1
ATOM 626 N N . GLU A 1 81 ? 4.688 -6.693 0.379 1.00 90.00 81 GLU A N 1
ATOM 627 C CA . GLU A 1 81 ? 4.886 -6.249 1.770 1.00 90.00 81 GLU A CA 1
ATOM 628 C C . GLU A 1 81 ? 6.229 -5.528 1.981 1.00 90.00 81 GLU A C 1
ATOM 630 O O . GLU A 1 81 ? 6.267 -4.470 2.599 1.00 90.00 81 GLU A O 1
ATOM 635 N N . GLY A 1 82 ? 7.321 -6.055 1.417 1.00 89.31 82 GLY A N 1
ATOM 636 C CA . GLY A 1 82 ? 8.659 -5.457 1.518 1.00 89.31 82 GLY A CA 1
ATOM 637 C C . GLY A 1 82 ? 9.042 -4.529 0.359 1.00 89.31 82 GLY A C 1
ATOM 638 O O . GLY A 1 82 ? 10.190 -4.086 0.282 1.00 89.31 82 GLY A O 1
ATOM 639 N N . LYS A 1 83 ? 8.136 -4.262 -0.592 1.00 92.06 83 LYS A N 1
ATOM 640 C CA . LYS A 1 83 ? 8.467 -3.500 -1.807 1.00 92.06 83 LYS A CA 1
ATOM 641 C C . LYS A 1 83 ? 8.158 -2.021 -1.625 1.00 92.06 83 LYS A C 1
ATOM 643 O O . LYS A 1 83 ? 7.043 -1.631 -1.304 1.00 92.06 83 LYS A O 1
ATOM 648 N N . ARG A 1 84 ? 9.146 -1.172 -1.921 1.00 91.75 84 ARG A N 1
ATOM 649 C CA . ARG A 1 84 ? 8.939 0.280 -2.006 1.00 91.75 84 ARG A CA 1
ATOM 650 C C . ARG A 1 84 ? 8.145 0.614 -3.271 1.00 91.75 84 ARG A C 1
ATOM 652 O O . ARG A 1 84 ? 8.479 0.133 -4.355 1.00 91.75 84 ARG A O 1
ATOM 659 N N . SER A 1 85 ? 7.152 1.495 -3.150 1.00 89.44 85 SER A N 1
ATOM 660 C CA . SER A 1 85 ? 6.331 1.976 -4.276 1.00 89.44 85 SER A CA 1
ATOM 661 C C . SER A 1 85 ? 7.158 2.547 -5.429 1.00 89.44 85 SER A C 1
ATOM 663 O O . SER A 1 85 ? 6.827 2.325 -6.587 1.00 89.44 85 SER A O 1
ATOM 665 N N . SER A 1 86 ? 8.292 3.188 -5.133 1.00 91.62 86 SER A N 1
ATOM 666 C CA . SER A 1 86 ? 9.214 3.740 -6.135 1.00 91.62 86 SER A CA 1
ATOM 667 C C . SER A 1 86 ? 9.895 2.696 -7.025 1.00 91.62 86 SER A C 1
ATOM 669 O O . SER A 1 86 ? 10.458 3.046 -8.060 1.00 91.62 86 SER A O 1
ATOM 671 N N . LYS A 1 87 ? 9.876 1.416 -6.637 1.00 92.12 87 LYS A N 1
ATOM 672 C CA . LYS A 1 87 ? 10.440 0.304 -7.418 1.00 92.12 87 LYS A CA 1
ATOM 673 C C . LYS A 1 87 ? 9.363 -0.513 -8.137 1.00 92.12 87 LYS A C 1
ATOM 675 O O . LYS A 1 87 ? 9.694 -1.479 -8.822 1.00 92.12 87 LYS A O 1
ATOM 680 N N . LEU A 1 88 ? 8.088 -0.146 -7.989 1.00 92.25 88 LEU A N 1
ATOM 681 C CA . LEU A 1 88 ? 6.978 -0.825 -8.646 1.00 92.25 88 LEU A CA 1
ATOM 682 C C . LEU A 1 88 ? 6.778 -0.292 -10.065 1.00 92.25 88 LEU A C 1
ATOM 684 O O . LEU A 1 88 ? 6.650 0.906 -10.292 1.00 92.25 88 LEU A O 1
ATOM 688 N N . THR A 1 89 ? 6.725 -1.207 -11.032 1.00 95.00 89 THR A N 1
ATOM 689 C CA . THR A 1 89 ? 6.331 -0.878 -12.406 1.00 95.00 89 THR A CA 1
ATOM 690 C C . THR A 1 89 ? 4.818 -0.683 -12.487 1.00 95.00 89 THR A C 1
ATOM 692 O O . THR A 1 89 ? 4.067 -1.186 -11.648 1.00 95.00 89 THR A O 1
ATOM 695 N N . GLN A 1 90 ? 4.342 -0.015 -13.542 1.00 94.81 90 GLN A N 1
ATOM 696 C CA . GLN A 1 90 ? 2.905 0.166 -13.767 1.00 94.81 90 GLN A CA 1
ATOM 697 C C . GLN A 1 90 ? 2.155 -1.174 -13.838 1.00 94.81 90 GLN A C 1
ATOM 699 O O . GLN A 1 90 ? 1.067 -1.298 -13.286 1.00 94.81 90 GLN A O 1
ATOM 704 N N . VAL A 1 91 ? 2.753 -2.202 -14.452 1.00 95.94 91 VAL A N 1
ATOM 705 C CA . VAL A 1 91 ? 2.164 -3.550 -14.529 1.00 95.94 91 VAL A CA 1
ATOM 706 C C . VAL A 1 91 ? 2.007 -4.160 -13.136 1.00 95.94 91 VAL A C 1
ATOM 708 O O . VAL A 1 91 ? 0.947 -4.693 -12.814 1.00 95.94 91 VAL A O 1
ATOM 711 N N . HIS A 1 92 ? 3.028 -4.041 -12.284 1.00 94.31 92 HIS A N 1
ATOM 712 C CA . HIS A 1 92 ? 2.948 -4.528 -10.908 1.00 94.31 92 HIS A CA 1
ATOM 713 C C . HIS A 1 92 ? 1.919 -3.760 -10.079 1.00 94.31 92 HIS A C 1
ATOM 715 O O . HIS A 1 92 ? 1.206 -4.370 -9.287 1.00 94.31 92 HIS A O 1
ATOM 721 N N . PHE A 1 93 ? 1.794 -2.452 -10.299 1.00 94.19 93 PHE A N 1
ATOM 722 C CA . PHE A 1 93 ? 0.775 -1.646 -9.637 1.00 94.19 93 PHE A CA 1
ATOM 723 C C . PHE A 1 93 ? -0.646 -2.065 -10.045 1.00 94.19 93 PHE A C 1
ATOM 725 O O . PHE A 1 93 ? -1.505 -2.232 -9.184 1.00 94.19 93 PHE A O 1
ATOM 732 N N . MET A 1 94 ? -0.888 -2.312 -11.337 1.00 95.62 94 MET A N 1
ATOM 733 C CA . MET A 1 94 ? -2.189 -2.801 -11.816 1.00 95.62 94 MET A CA 1
ATOM 734 C C . MET A 1 94 ? -2.518 -4.190 -11.264 1.00 95.62 94 MET A C 1
ATOM 736 O O . MET A 1 94 ? -3.657 -4.444 -10.877 1.00 95.62 94 MET A O 1
ATOM 740 N N . TYR A 1 95 ? -1.520 -5.072 -11.172 1.00 95.81 95 TYR A N 1
ATOM 741 C CA . TYR A 1 95 ? -1.693 -6.377 -10.539 1.00 95.81 95 TYR A CA 1
ATOM 742 C C . TYR A 1 95 ? -2.051 -6.240 -9.052 1.00 95.81 95 TYR A C 1
ATOM 744 O O . TYR A 1 95 ? -3.038 -6.824 -8.609 1.00 95.81 95 TYR A O 1
ATOM 752 N N . LEU A 1 96 ? -1.339 -5.399 -8.298 1.00 95.69 96 LEU A N 1
ATOM 753 C CA . LEU A 1 96 ? -1.666 -5.122 -6.898 1.00 95.69 96 LEU A CA 1
ATOM 754 C C . LEU A 1 96 ? -3.087 -4.551 -6.733 1.00 95.69 96 LEU A C 1
ATOM 756 O O . LEU A 1 96 ? -3.830 -4.991 -5.858 1.00 95.69 96 LEU A O 1
ATOM 760 N N . LEU A 1 97 ? -3.497 -3.620 -7.598 1.00 95.50 97 LEU A N 1
ATOM 761 C CA . LEU A 1 97 ? -4.851 -3.061 -7.584 1.00 95.50 97 LEU A CA 1
ATOM 762 C C . LEU A 1 97 ? -5.916 -4.136 -7.855 1.00 95.50 97 LEU A C 1
ATOM 764 O O . LEU A 1 97 ? -6.972 -4.126 -7.223 1.00 95.50 97 LEU A O 1
ATOM 768 N N . SER A 1 98 ? -5.636 -5.086 -8.754 1.00 95.25 98 SER A N 1
ATOM 769 C CA . SER A 1 98 ? -6.546 -6.206 -9.018 1.00 95.25 98 SER A CA 1
ATOM 770 C C . SER A 1 98 ? -6.739 -7.103 -7.792 1.00 95.25 98 SER A C 1
ATOM 772 O O . SER A 1 98 ? -7.878 -7.446 -7.484 1.00 95.25 98 SER A O 1
ATOM 774 N N . LEU A 1 99 ? -5.669 -7.384 -7.037 1.00 96.19 99 LEU A N 1
ATOM 775 C CA . LEU A 1 99 ? -5.743 -8.163 -5.797 1.00 96.19 99 LEU A CA 1
ATOM 776 C C . LEU A 1 99 ? -6.576 -7.449 -4.725 1.00 96.19 99 LEU A C 1
ATOM 778 O O . LEU A 1 99 ? -7.378 -8.078 -4.036 1.00 96.19 99 LEU A O 1
ATOM 782 N N . PHE A 1 100 ? -6.431 -6.126 -4.600 1.00 96.62 100 PHE A N 1
ATOM 783 C CA . PHE A 1 100 ? -7.276 -5.343 -3.696 1.00 96.62 100 PHE A CA 1
ATOM 784 C C . PHE A 1 100 ? -8.750 -5.382 -4.110 1.00 96.62 100 PHE A C 1
ATOM 786 O O . PHE A 1 100 ? -9.606 -5.642 -3.263 1.00 96.62 100 PHE A O 1
ATOM 793 N N . ASN A 1 101 ? -9.046 -5.206 -5.399 1.00 95.62 101 ASN A N 1
ATOM 794 C CA . ASN A 1 101 ? -10.414 -5.266 -5.913 1.00 95.62 101 ASN A CA 1
ATOM 795 C C . ASN A 1 101 ? -11.051 -6.651 -5.717 1.00 95.62 101 ASN A C 1
ATOM 797 O O . ASN A 1 101 ? -12.215 -6.728 -5.329 1.00 95.62 101 ASN A O 1
ATOM 801 N N . GLU A 1 102 ?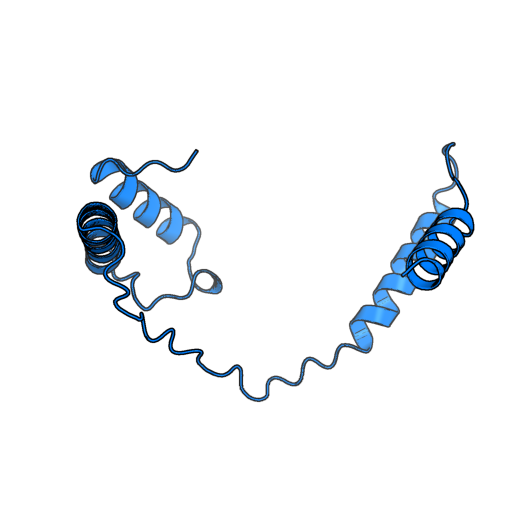 -10.301 -7.735 -5.933 1.00 95.12 102 GLU A N 1
ATOM 802 C CA . GLU A 1 102 ? -10.757 -9.107 -5.667 1.00 95.12 102 GLU A CA 1
ATOM 803 C C . GLU A 1 102 ? -11.050 -9.321 -4.176 1.00 95.12 102 GLU A C 1
ATOM 805 O O . GLU A 1 102 ? -12.058 -9.925 -3.806 1.00 95.12 102 GLU A O 1
ATOM 810 N N . ALA A 1 103 ? -10.230 -8.735 -3.302 1.00 94.06 103 ALA A N 1
ATOM 811 C CA . ALA A 1 103 ? -10.477 -8.712 -1.867 1.00 94.06 103 ALA A CA 1
ATOM 812 C C . ALA A 1 103 ? -11.621 -7.758 -1.455 1.00 94.06 103 ALA A C 1
ATOM 814 O O . ALA A 1 103 ? -11.936 -7.672 -0.263 1.00 94.06 103 ALA A O 1
ATOM 815 N N . GLY A 1 104 ? -12.256 -7.041 -2.388 1.00 95.00 104 GLY A N 1
ATOM 816 C CA . GLY A 1 104 ? -13.325 -6.073 -2.118 1.00 95.00 104 GLY A CA 1
ATOM 817 C C . GLY A 1 104 ? -12.841 -4.789 -1.437 1.00 95.00 104 GLY A C 1
ATOM 818 O O . GLY A 1 104 ? -13.587 -4.174 -0.676 1.00 95.00 104 GLY A O 1
ATOM 819 N N . ILE A 1 105 ? -11.574 -4.424 -1.638 1.00 94.25 105 ILE A N 1
ATOM 820 C CA . ILE A 1 105 ? -10.965 -3.182 -1.157 1.00 94.25 105 ILE A CA 1
ATOM 821 C C . ILE A 1 105 ? -10.850 -2.238 -2.355 1.00 94.25 105 ILE A C 1
ATOM 823 O O . ILE A 1 105 ? -10.109 -2.510 -3.296 1.00 94.25 105 ILE A O 1
ATOM 827 N N . HIS A 1 106 ? -11.580 -1.126 -2.307 1.00 95.31 106 HIS A N 1
ATOM 828 C CA . HIS A 1 106 ? -11.612 -0.123 -3.369 1.00 95.31 106 HIS A CA 1
ATOM 829 C C . HIS A 1 106 ? -11.097 1.220 -2.848 1.00 95.31 106 HIS A C 1
ATOM 831 O O . HIS A 1 106 ? -11.379 1.595 -1.710 1.00 95.31 106 HIS A O 1
ATOM 837 N N . PHE A 1 107 ? -10.359 1.940 -3.692 1.00 90.50 107 PHE A N 1
ATOM 838 C CA . PHE A 1 107 ? -9.835 3.273 -3.402 1.00 90.50 107 PHE A CA 1
ATOM 839 C C . PHE A 1 107 ? -10.622 4.293 -4.238 1.00 90.50 107 PHE A C 1
ATOM 841 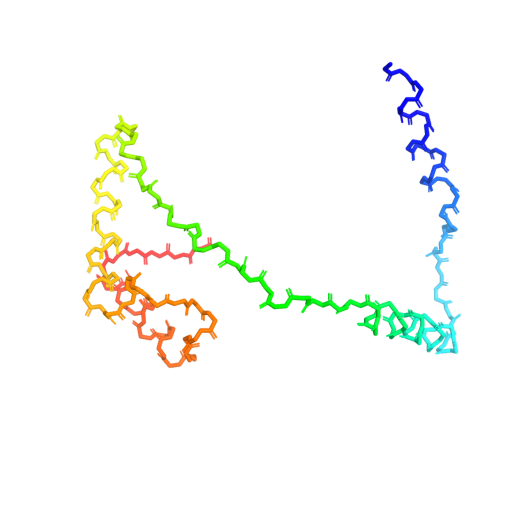O O . PHE A 1 107 ? -10.680 4.151 -5.461 1.00 90.50 107 PHE A O 1
ATOM 848 N N . SER A 1 108 ? -11.254 5.271 -3.582 1.00 84.19 108 SER A N 1
ATOM 849 C CA . SER A 1 108 ? -12.052 6.352 -4.188 1.00 84.19 108 SER A CA 1
ATOM 850 C C . SER A 1 108 ? -11.532 7.715 -3.773 1.00 84.19 108 SER A C 1
ATOM 852 O O . SER A 1 108 ? -11.255 7.840 -2.556 1.00 84.19 108 SER A O 1
#

pLDDT: mean 72.89, std 17.62, range [40.31, 96.62]

Foldseek 3Di:
DVVVVVVVVVVVVPPPPDDDDDDPVVVVVVVVVVVVVVVPPPVPPPDPDPPPVPVPPPVPDPVVVVVVVLLVVLCVVLVNNPPDPVPDDPVSVVVSQVSCVVSVHDDD

Sequence (108 aa):
MLEENYKTVQTLQLQPSQNVISDDADMAAEIAALGEIMENLDIDDEERDNVDMEVEDTNEGLGKSEFKKKIIGVLKQGDFEGKRSSKLTQVHFMYLLSLFNEAGIHFS

Radius of gyration: 23.98 Å; chains: 1; bounding box: 37×55×42 Å